Protein AF-A0A850DJJ6-F1 (afdb_monomer_lite)

Sequence (87 aa):
MTEDTNSRASLREQQVAMSLLAHAARDDAAAVALSLQAIGDAGEKLELTQVIAALLVEFQKGIDEEYCEQLADWFSGQARELALAAD

Radius of gyration: 15.61 Å; chains: 1; bounding box: 32×39×36 Å

Foldseek 3Di:
DPDPPPDAADPVLLVLLVQLVVCVVVVNVVVNVVSVVCQVPPPDPHDVVNSVVSNVVVVVVVDDPVCPVVVVVVVVVVVVVVVVVVD

Structure (mmCIF, N/CA/C/O backbone):
data_AF-A0A850DJJ6-F1
#
_entry.id   AF-A0A850DJJ6-F1
#
loop_
_atom_site.group_PDB
_atom_site.id
_atom_site.type_symbol
_atom_site.label_atom_id
_atom_site.label_alt_id
_atom_site.label_comp_id
_atom_site.label_asym_id
_atom_site.label_entity_id
_atom_site.label_seq_id
_atom_site.pdbx_PDB_ins_code
_atom_site.Cartn_x
_atom_site.Cartn_y
_atom_site.Cartn_z
_atom_site.occupancy
_atom_site.B_iso_or_equiv
_atom_site.auth_seq_id
_atom_site.auth_comp_id
_atom_site.auth_asym_id
_atom_site.auth_atom_id
_atom_site.pdbx_PDB_model_num
ATOM 1 N N . MET A 1 1 ? 10.197 21.388 -21.545 1.00 35.88 1 MET A N 1
ATOM 2 C CA . MET A 1 1 ? 9.071 21.615 -20.621 1.00 35.88 1 MET A CA 1
ATOM 3 C C . MET A 1 1 ? 9.074 20.421 -19.690 1.00 35.88 1 MET A C 1
ATOM 5 O O . MET A 1 1 ? 8.660 19.351 -20.101 1.00 35.88 1 MET A O 1
ATOM 9 N N . THR A 1 2 ? 9.725 20.538 -18.538 1.00 42.12 2 THR A N 1
ATOM 10 C CA . THR A 1 2 ? 9.691 19.505 -17.499 1.00 42.12 2 THR A CA 1
ATOM 11 C C . THR A 1 2 ? 8.315 19.583 -16.860 1.00 42.12 2 THR A C 1
ATOM 13 O O . THR A 1 2 ? 8.016 20.577 -16.203 1.00 42.12 2 THR A O 1
ATOM 16 N N . GLU A 1 3 ? 7.452 18.609 -17.153 1.00 45.44 3 GLU A N 1
ATOM 17 C CA . GLU A 1 3 ? 6.218 18.416 -16.395 1.00 45.44 3 GLU A CA 1
ATOM 18 C C . GLU A 1 3 ? 6.602 18.263 -14.928 1.00 45.44 3 GLU A C 1
ATOM 20 O O . GLU A 1 3 ? 7.408 17.409 -14.561 1.00 45.44 3 GLU A O 1
ATOM 25 N N . ASP A 1 4 ? 6.082 19.168 -14.111 1.00 43.44 4 ASP A N 1
ATOM 26 C CA . ASP A 1 4 ? 6.220 19.138 -12.669 1.00 43.44 4 ASP A CA 1
ATOM 27 C C . ASP A 1 4 ? 5.413 17.924 -12.184 1.00 43.44 4 ASP A C 1
ATOM 29 O O . ASP A 1 4 ? 4.197 17.987 -12.002 1.00 43.44 4 ASP A O 1
ATOM 33 N N . THR A 1 5 ? 6.065 16.765 -12.057 1.00 46.34 5 THR A N 1
ATOM 34 C CA . THR A 1 5 ? 5.441 15.492 -11.646 1.00 46.34 5 THR A CA 1
ATOM 35 C C . THR A 1 5 ? 4.965 15.503 -10.190 1.00 46.34 5 THR A C 1
ATOM 37 O O . THR A 1 5 ? 4.550 14.477 -9.660 1.00 46.34 5 THR A O 1
ATOM 40 N N . ASN A 1 6 ? 4.989 16.661 -9.531 1.00 49.03 6 ASN A N 1
ATOM 41 C CA . ASN A 1 6 ? 4.593 16.856 -8.145 1.00 49.03 6 ASN A CA 1
ATOM 42 C C . ASN A 1 6 ? 3.110 17.242 -8.006 1.00 49.03 6 ASN A C 1
ATOM 44 O O . ASN A 1 6 ? 2.732 18.067 -7.171 1.00 49.03 6 ASN A O 1
ATOM 48 N N . SER A 1 7 ? 2.248 16.667 -8.847 1.00 64.44 7 SER A N 1
ATOM 49 C CA . SER A 1 7 ? 0.806 16.777 -8.637 1.00 64.44 7 SER A CA 1
ATOM 50 C C . SER A 1 7 ? 0.454 16.016 -7.367 1.00 64.44 7 SER A C 1
ATOM 52 O O . SER A 1 7 ? 0.666 14.815 -7.273 1.00 64.44 7 SER A O 1
ATOM 54 N N . ARG A 1 8 ? -0.024 16.745 -6.361 1.00 78.31 8 ARG A N 1
ATOM 55 C CA . ARG A 1 8 ? -0.484 16.190 -5.090 1.00 78.31 8 ARG A CA 1
ATOM 56 C C . ARG A 1 8 ? -1.776 15.409 -5.331 1.00 78.31 8 ARG A C 1
ATOM 58 O O . ARG A 1 8 ? -2.685 15.950 -5.958 1.00 78.31 8 ARG A O 1
ATOM 65 N N . ALA A 1 9 ? -1.871 14.199 -4.779 1.00 82.56 9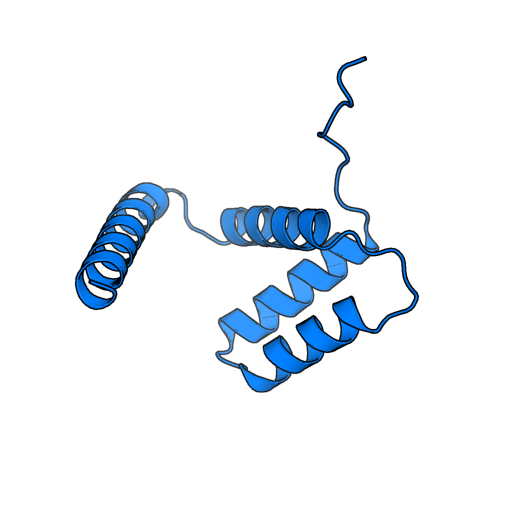 ALA A N 1
ATOM 66 C CA . ALA A 1 9 ? -3.089 13.394 -4.829 1.00 82.56 9 ALA A CA 1
ATOM 67 C C . ALA A 1 9 ? -4.317 14.209 -4.387 1.00 82.56 9 ALA A C 1
ATOM 69 O O . ALA A 1 9 ? -4.283 14.920 -3.372 1.00 82.56 9 ALA A O 1
ATOM 70 N N . SER A 1 10 ? -5.403 14.093 -5.143 1.00 87.88 10 SER A N 1
ATOM 71 C CA . SER A 1 10 ? -6.705 14.674 -4.833 1.00 87.88 10 SER A CA 1
ATOM 72 C C . SER A 1 10 ? -7.271 14.119 -3.521 1.00 87.88 10 SER A C 1
ATOM 74 O O . SER A 1 10 ? -6.877 13.056 -3.039 1.00 87.88 10 SER A O 1
ATOM 76 N N . LEU A 1 11 ? -8.253 14.818 -2.938 1.00 87.38 11 LEU A N 1
ATOM 77 C CA . LEU A 1 11 ? -8.945 14.345 -1.729 1.00 87.38 11 LEU A CA 1
ATOM 78 C C . LEU A 1 11 ? -9.584 12.964 -1.928 1.00 87.38 11 LEU A C 1
ATOM 80 O O . LEU A 1 11 ? -9.628 12.163 -0.997 1.00 87.38 11 LEU A O 1
ATOM 84 N N . ARG A 1 12 ? -10.056 12.680 -3.145 1.00 87.06 12 ARG A N 1
ATOM 85 C CA . ARG A 1 12 ? -10.636 11.385 -3.490 1.00 87.06 12 ARG A CA 1
ATOM 86 C C . ARG A 1 12 ? -9.581 10.281 -3.487 1.00 87.06 12 ARG A C 1
ATOM 88 O O . ARG A 1 12 ? -9.803 9.243 -2.874 1.00 87.06 12 ARG A O 1
ATOM 95 N N . GLU A 1 13 ? -8.430 10.521 -4.109 1.00 87.19 13 GLU A N 1
ATOM 96 C CA . GLU A 1 13 ? -7.310 9.569 -4.140 1.00 87.19 13 GLU A CA 1
ATOM 97 C C . GLU A 1 13 ? -6.759 9.306 -2.732 1.00 87.19 13 GLU A C 1
ATOM 99 O O . GLU A 1 13 ? -6.503 8.157 -2.378 1.00 87.19 13 GLU A O 1
ATOM 104 N N . GLN A 1 14 ? -6.676 10.339 -1.887 1.00 88.19 14 GLN A N 1
ATOM 105 C CA . GLN A 1 14 ? -6.308 10.194 -0.473 1.00 88.19 14 GLN A CA 1
ATOM 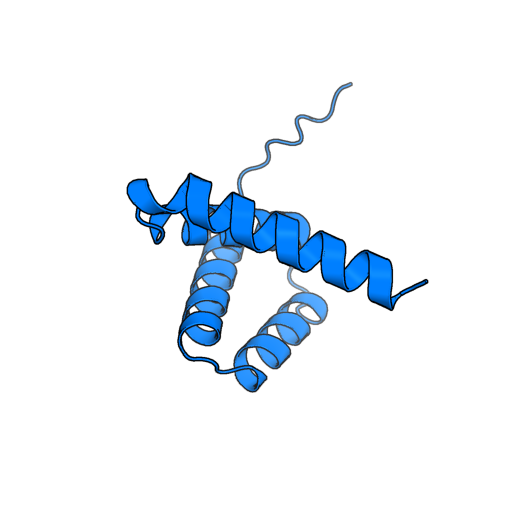106 C C . GLN A 1 14 ? -7.330 9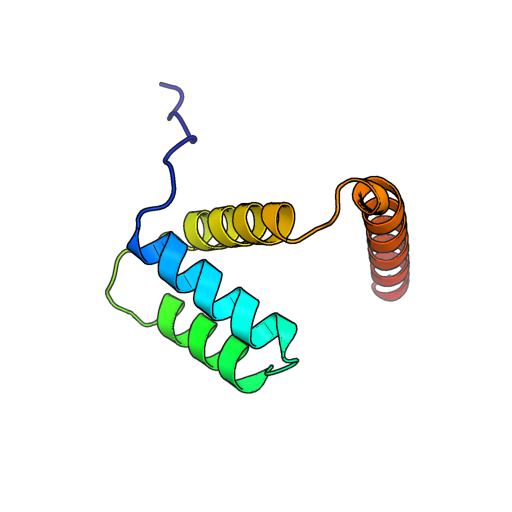.357 0.312 1.00 88.19 14 GLN A C 1
ATOM 108 O O . GLN A 1 14 ? -6.947 8.478 1.082 1.00 88.19 14 GLN A O 1
ATOM 113 N N . GLN A 1 15 ? -8.632 9.584 0.103 1.00 88.19 15 GLN A N 1
ATOM 114 C CA . GLN A 1 15 ? -9.688 8.803 0.755 1.00 88.19 15 GLN A CA 1
ATOM 115 C C . GLN A 1 15 ? -9.606 7.318 0.375 1.00 88.19 15 GLN A C 1
ATOM 117 O O . GLN A 1 15 ? -9.719 6.445 1.238 1.00 88.19 15 GLN A O 1
ATOM 122 N N . VAL A 1 16 ? -9.408 7.033 -0.913 1.00 87.56 16 VAL A N 1
ATOM 123 C CA . VAL A 1 16 ? -9.236 5.670 -1.424 1.00 87.56 16 VAL A CA 1
ATOM 124 C C . VAL A 1 16 ? -7.994 5.020 -0.808 1.00 87.56 16 VAL A C 1
ATOM 126 O O . VAL A 1 16 ? -8.083 3.897 -0.311 1.00 87.56 16 VAL A O 1
ATOM 129 N N . ALA A 1 17 ? -6.871 5.741 -0.756 1.00 88.00 17 ALA A N 1
ATOM 130 C CA . ALA A 1 17 ? -5.644 5.266 -0.126 1.00 88.00 17 ALA A CA 1
ATOM 131 C C . ALA A 1 17 ? -5.847 4.911 1.361 1.00 88.00 17 ALA A C 1
ATOM 133 O O . ALA A 1 17 ? -5.517 3.805 1.787 1.00 88.00 17 ALA A O 1
ATOM 134 N N . MET A 1 18 ? -6.472 5.790 2.150 1.00 87.56 18 MET A N 1
ATOM 135 C CA . MET A 1 18 ? -6.765 5.502 3.561 1.00 87.56 18 MET A CA 1
ATOM 136 C C . MET A 1 18 ? -7.653 4.262 3.739 1.00 87.56 18 MET A C 1
ATOM 138 O O . MET A 1 18 ? -7.422 3.462 4.646 1.00 87.56 18 MET A O 1
ATOM 142 N N . SER A 1 19 ? -8.658 4.081 2.876 1.00 88.44 19 SER A N 1
ATOM 143 C CA . SER A 1 19 ? -9.537 2.907 2.920 1.00 88.44 19 SER A CA 1
ATOM 144 C C . SER A 1 19 ? -8.763 1.614 2.655 1.00 88.44 19 SER A C 1
ATOM 146 O O . SER A 1 19 ? -8.912 0.642 3.394 1.00 88.44 19 SER A O 1
ATOM 148 N N . LEU A 1 20 ? -7.903 1.612 1.634 1.00 89.38 20 LEU A N 1
ATOM 149 C CA . LEU A 1 20 ? -7.048 0.477 1.281 1.00 89.38 20 LEU A CA 1
ATOM 150 C C . LEU A 1 20 ? -6.090 0.100 2.420 1.00 89.38 20 LEU A C 1
ATOM 152 O O . LEU A 1 20 ? -6.017 -1.075 2.779 1.00 89.38 20 LEU A O 1
ATOM 156 N N . LEU A 1 21 ? -5.421 1.077 3.044 1.00 87.62 21 LEU A N 1
ATOM 157 C CA . LEU A 1 21 ? -4.558 0.824 4.208 1.00 87.62 21 LEU A CA 1
ATOM 158 C C . LEU A 1 21 ? -5.334 0.231 5.383 1.00 87.62 21 LEU A C 1
ATOM 160 O O . LEU A 1 21 ? -4.849 -0.684 6.042 1.00 87.62 21 LEU A O 1
ATOM 164 N N . ALA A 1 22 ? -6.552 0.714 5.635 1.00 87.94 22 ALA A N 1
ATOM 165 C CA . ALA A 1 22 ? -7.375 0.211 6.726 1.00 87.94 22 ALA A CA 1
ATOM 166 C C . ALA A 1 22 ? -7.809 -1.253 6.520 1.00 87.94 22 ALA A C 1
ATOM 168 O O . ALA A 1 22 ? -7.971 -1.977 7.504 1.00 87.94 22 ALA A O 1
ATOM 169 N N . HIS A 1 23 ? -8.019 -1.700 5.279 1.00 88.38 23 HIS A N 1
ATOM 170 C CA . HIS A 1 23 ? -8.280 -3.114 4.981 1.00 88.38 23 HIS A CA 1
ATOM 171 C C . HIS A 1 23 ? -7.002 -3.956 5.037 1.00 88.38 23 HIS A C 1
ATOM 173 O O . HIS A 1 23 ? -7.014 -5.026 5.641 1.00 88.38 23 HIS A O 1
ATOM 179 N N . ALA A 1 24 ? -5.887 -3.445 4.506 1.00 84.94 24 ALA A N 1
ATOM 180 C CA . ALA A 1 24 ? -4.591 -4.117 4.578 1.00 84.94 24 ALA A CA 1
ATOM 181 C C . ALA A 1 24 ? -4.144 -4.360 6.032 1.00 84.94 24 ALA A C 1
ATOM 183 O O . ALA A 1 24 ? -3.746 -5.467 6.377 1.00 84.94 24 ALA A O 1
ATOM 184 N N . ALA A 1 25 ? -4.300 -3.371 6.918 1.00 83.38 25 ALA A N 1
ATOM 185 C CA . ALA A 1 25 ? -3.963 -3.495 8.339 1.00 83.38 25 ALA A CA 1
ATOM 186 C C . ALA A 1 25 ? -4.820 -4.527 9.100 1.00 83.38 25 ALA A C 1
ATOM 188 O O . ALA A 1 25 ? -4.447 -4.954 10.190 1.00 83.38 25 ALA A O 1
ATOM 189 N N . ARG A 1 26 ? -5.977 -4.915 8.549 1.00 87.12 26 ARG A N 1
ATOM 190 C CA . ARG A 1 26 ? -6.866 -5.947 9.106 1.00 87.12 26 ARG A CA 1
ATOM 191 C C . ARG A 1 26 ? -6.688 -7.315 8.447 1.00 87.12 26 ARG A C 1
ATOM 193 O O . ARG A 1 26 ? -7.460 -8.212 8.765 1.00 87.12 26 ARG A O 1
ATOM 200 N N . ASP A 1 27 ? -5.718 -7.456 7.543 1.00 86.62 27 ASP A N 1
ATOM 201 C CA . ASP A 1 27 ? -5.513 -8.658 6.726 1.00 86.62 27 ASP A CA 1
ATOM 202 C C . ASP A 1 27 ? -6.755 -9.043 5.888 1.00 86.62 27 ASP A C 1
ATOM 204 O O . ASP A 1 27 ? -7.052 -10.208 5.627 1.00 86.62 27 ASP A O 1
ATOM 208 N N . ASP A 1 28 ? -7.524 -8.039 5.453 1.00 91.94 28 ASP A N 1
ATOM 209 C CA . ASP A 1 28 ? -8.728 -8.228 4.640 1.00 91.94 28 ASP A CA 1
ATOM 210 C C . ASP A 1 28 ? -8.383 -8.191 3.142 1.00 91.94 28 ASP A C 1
ATOM 212 O O . ASP A 1 28 ? -8.677 -7.235 2.416 1.00 91.94 28 ASP A O 1
ATOM 216 N N . ALA A 1 29 ? -7.712 -9.247 2.675 1.00 83.12 29 ALA A N 1
ATOM 217 C CA . ALA A 1 29 ? -7.237 -9.355 1.294 1.00 83.12 29 ALA A CA 1
ATOM 218 C C . ALA A 1 29 ? -8.371 -9.271 0.251 1.00 83.12 29 ALA A C 1
ATOM 220 O O . ALA A 1 29 ? -8.169 -8.744 -0.846 1.00 83.12 29 ALA A O 1
ATOM 221 N N . ALA A 1 30 ? -9.575 -9.746 0.589 1.00 85.56 30 ALA A N 1
ATOM 222 C CA . ALA A 1 30 ? -10.736 -9.684 -0.297 1.00 85.56 30 ALA A CA 1
ATOM 223 C C . ALA A 1 30 ? -11.206 -8.237 -0.508 1.00 85.56 30 ALA A C 1
ATOM 225 O O . ALA A 1 30 ? -11.427 -7.821 -1.648 1.00 85.56 30 ALA A O 1
ATOM 226 N N . ALA A 1 31 ? -11.310 -7.446 0.565 1.00 84.69 31 ALA A N 1
ATOM 227 C CA . ALA A 1 31 ? -11.686 -6.039 0.458 1.00 84.69 31 ALA A CA 1
ATOM 228 C C . ALA A 1 31 ? -10.616 -5.194 -0.246 1.00 84.69 31 ALA A C 1
ATOM 230 O O . ALA A 1 31 ? -10.961 -4.290 -1.012 1.00 84.69 31 ALA A O 1
ATOM 231 N N . VAL A 1 32 ? -9.329 -5.506 -0.049 1.00 85.25 32 VAL A N 1
ATOM 232 C CA . VAL A 1 32 ? -8.234 -4.865 -0.795 1.00 85.25 32 VAL A CA 1
ATOM 233 C C . VAL A 1 32 ? -8.366 -5.151 -2.293 1.00 85.25 32 VAL A C 1
ATOM 235 O O . VAL A 1 32 ? -8.351 -4.217 -3.094 1.00 85.25 32 VAL A O 1
ATOM 238 N N . ALA A 1 33 ? -8.568 -6.414 -2.681 1.00 81.19 33 ALA A N 1
ATOM 239 C CA . ALA A 1 33 ? -8.707 -6.803 -4.085 1.00 81.19 33 ALA A CA 1
ATOM 240 C C . ALA A 1 33 ? -9.916 -6.136 -4.764 1.00 81.19 33 ALA A C 1
ATOM 242 O O . ALA A 1 33 ? -9.788 -5.599 -5.865 1.00 81.19 33 ALA A O 1
ATOM 243 N N . LEU A 1 34 ? -11.070 -6.110 -4.088 1.00 83.88 34 LEU A N 1
ATOM 244 C CA . LEU A 1 34 ? -12.273 -5.435 -4.584 1.00 83.88 34 LEU A CA 1
ATOM 245 C C . LEU A 1 34 ? -12.073 -3.922 -4.720 1.00 83.88 34 LEU A C 1
ATOM 247 O O . LEU A 1 34 ? -12.519 -3.327 -5.698 1.00 83.88 34 LEU A O 1
ATOM 251 N N . SER A 1 35 ? -11.376 -3.297 -3.769 1.00 84.50 35 SER A N 1
ATOM 252 C CA . SER A 1 35 ? -11.077 -1.863 -3.821 1.00 84.50 35 SER A CA 1
ATOM 253 C C . SER A 1 35 ? -10.155 -1.520 -4.993 1.00 84.50 35 SER A C 1
ATOM 255 O O . SER A 1 35 ? -10.389 -0.531 -5.682 1.00 84.50 35 SER A O 1
ATOM 257 N N . LEU A 1 36 ? -9.145 -2.352 -5.268 1.00 82.25 36 LEU A N 1
ATOM 258 C CA . LEU A 1 36 ? -8.248 -2.177 -6.415 1.00 82.25 36 LEU A CA 1
ATOM 259 C C . LEU A 1 36 ? -8.971 -2.363 -7.756 1.00 82.25 36 LEU A C 1
ATOM 261 O O . LEU A 1 36 ? -8.758 -1.569 -8.671 1.00 82.25 36 LEU A O 1
ATOM 265 N N . GLN A 1 37 ? -9.860 -3.355 -7.865 1.00 81.75 37 GLN A N 1
ATOM 266 C CA . GLN A 1 37 ? -10.714 -3.520 -9.049 1.00 81.75 37 GLN A CA 1
ATOM 267 C C . GLN A 1 37 ? -11.624 -2.308 -9.256 1.00 81.75 37 GLN A C 1
ATOM 269 O O . GLN A 1 37 ? -11.692 -1.772 -10.358 1.00 81.75 37 GLN A O 1
ATOM 274 N N . ALA A 1 38 ? -12.254 -1.813 -8.188 1.00 80.06 38 ALA A N 1
ATOM 275 C CA . ALA A 1 38 ? -13.115 -0.639 -8.259 1.00 80.06 38 ALA A CA 1
ATOM 276 C C . ALA A 1 38 ? -12.366 0.626 -8.713 1.00 80.06 38 ALA A C 1
ATOM 278 O O . ALA A 1 38 ? -12.964 1.461 -9.379 1.00 80.06 38 ALA A O 1
ATOM 279 N N . ILE A 1 39 ? -11.073 0.769 -8.398 1.00 80.12 39 ILE A N 1
ATOM 280 C CA . ILE A 1 39 ? -10.243 1.875 -8.907 1.00 80.12 39 ILE A CA 1
ATOM 281 C C . ILE A 1 39 ? -10.016 1.747 -10.417 1.00 80.12 39 ILE A C 1
ATOM 283 O O . ILE A 1 39 ? -10.063 2.752 -11.116 1.00 80.12 39 ILE A O 1
ATOM 287 N N . GLY A 1 40 ? -9.777 0.531 -10.918 1.00 72.00 40 GLY A N 1
ATOM 288 C CA . GLY A 1 40 ? -9.576 0.282 -12.349 1.00 72.00 40 GLY A CA 1
ATOM 289 C C . GLY A 1 40 ? -10.851 0.421 -13.188 1.00 72.00 40 GLY A C 1
ATOM 290 O O . GLY A 1 40 ? -10.776 0.845 -14.339 1.00 72.00 40 GLY A O 1
ATOM 291 N N . ASP A 1 41 ? -12.008 0.098 -12.601 1.00 72.06 41 ASP A N 1
ATOM 292 C CA . ASP A 1 41 ? -13.308 0.074 -13.287 1.00 72.06 41 ASP A CA 1
ATOM 293 C C . ASP A 1 41 ? -14.142 1.347 -13.086 1.00 72.06 41 ASP A C 1
ATOM 295 O O . ASP A 1 41 ? -15.100 1.595 -13.829 1.00 72.06 41 ASP A O 1
ATOM 299 N N . ALA A 1 42 ? -13.825 2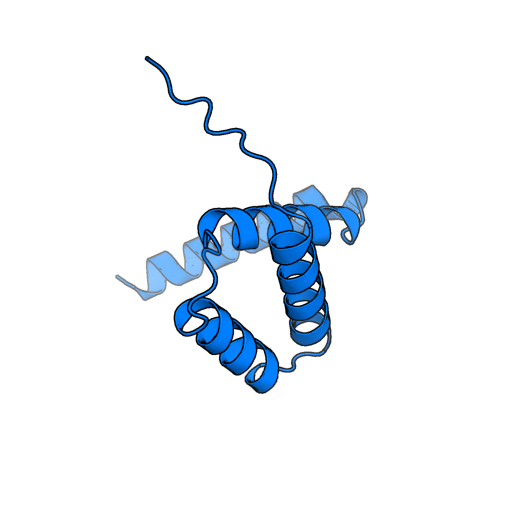.166 -12.080 1.00 61.53 42 ALA A N 1
ATOM 300 C CA . ALA A 1 42 ? -14.499 3.437 -11.896 1.00 61.53 42 ALA A CA 1
ATOM 301 C C . ALA A 1 42 ? -14.188 4.316 -13.109 1.00 61.53 42 ALA A C 1
ATOM 303 O O . ALA A 1 42 ? -13.052 4.721 -13.314 1.00 61.53 42 ALA A O 1
ATOM 304 N N . GLY A 1 43 ? -15.201 4.720 -13.877 1.00 62.06 43 GLY A N 1
ATOM 305 C CA . GLY A 1 43 ? -15.074 5.789 -14.883 1.00 62.06 43 GLY A CA 1
ATOM 306 C C . GLY A 1 43 ? -14.661 7.161 -14.305 1.00 62.06 43 GLY A C 1
ATOM 307 O O . GLY A 1 43 ? -14.804 8.184 -14.973 1.00 62.06 43 GLY A O 1
ATOM 308 N N . GLU A 1 44 ? -14.205 7.191 -13.052 1.00 65.75 44 GLU A N 1
ATOM 309 C CA . GLU A 1 44 ? -13.561 8.284 -12.343 1.00 65.75 44 GLU A CA 1
ATOM 310 C C . GLU A 1 44 ? -12.089 8.344 -12.792 1.00 65.75 44 GLU A C 1
ATOM 312 O O . GLU A 1 44 ? -11.395 7.332 -12.809 1.00 65.75 44 GLU A O 1
ATOM 317 N N . LYS A 1 45 ? -11.593 9.529 -13.179 1.00 73.19 45 LYS A N 1
ATOM 318 C CA . LYS A 1 45 ? -10.176 9.735 -13.535 1.00 73.19 45 LYS A CA 1
ATOM 319 C C . LYS A 1 45 ? -9.305 9.719 -12.275 1.00 73.19 45 LYS A C 1
ATOM 321 O O . LYS A 1 45 ? -8.848 10.769 -11.832 1.00 73.19 45 LYS A O 1
ATOM 326 N N . LEU A 1 46 ? -9.141 8.548 -11.671 1.00 78.12 46 LEU A N 1
ATOM 327 C CA . LEU A 1 46 ? -8.138 8.321 -10.639 1.00 78.12 46 LEU A CA 1
ATOM 328 C C . LEU A 1 46 ? -6.827 7.961 -11.323 1.00 78.12 46 LEU A C 1
ATOM 330 O O . LEU A 1 46 ? -6.769 7.025 -12.120 1.00 78.12 46 LEU A O 1
ATOM 334 N N . GLU A 1 47 ? -5.764 8.677 -10.984 1.00 81.75 47 GLU A N 1
ATOM 335 C CA . GLU A 1 47 ? -4.435 8.306 -11.438 1.00 81.75 47 GLU A CA 1
ATOM 336 C C . GLU A 1 47 ? -3.885 7.272 -10.452 1.00 81.75 47 GLU A C 1
ATOM 338 O O . GLU A 1 47 ? -3.593 7.585 -9.296 1.00 81.75 47 GLU A O 1
ATOM 343 N N . LEU A 1 48 ? -3.741 6.014 -10.880 1.00 79.56 48 LEU A N 1
ATOM 344 C CA . LEU 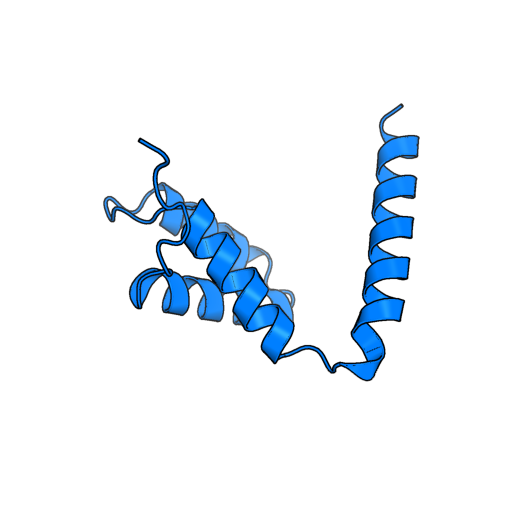A 1 48 ? -3.294 4.923 -10.000 1.00 79.56 48 LEU A CA 1
ATOM 345 C C . LEU A 1 48 ? -1.970 5.263 -9.293 1.00 79.56 48 LEU A C 1
ATOM 347 O O . LEU A 1 48 ? -1.797 4.970 -8.111 1.00 79.56 48 LEU A O 1
ATOM 351 N N . THR A 1 49 ? -1.062 5.950 -9.990 1.00 81.12 49 THR A N 1
ATOM 352 C CA . THR A 1 49 ? 0.198 6.451 -9.426 1.00 81.12 49 THR A CA 1
ATOM 353 C C . THR A 1 49 ? -0.026 7.407 -8.251 1.00 81.12 49 THR A C 1
ATOM 355 O O . THR A 1 49 ? 0.712 7.341 -7.271 1.00 81.12 49 THR A O 1
ATOM 358 N N . GLN A 1 50 ? -1.057 8.254 -8.303 1.00 81.19 50 GLN A N 1
ATOM 359 C CA . GLN A 1 50 ? -1.402 9.182 -7.222 1.00 81.19 50 GLN A CA 1
ATOM 360 C C . GLN A 1 50 ? -2.036 8.470 -6.029 1.00 81.19 50 GLN A C 1
ATOM 362 O O . GLN A 1 50 ? -1.726 8.800 -4.884 1.00 81.19 50 GLN A O 1
ATOM 367 N N . VAL A 1 51 ? -2.859 7.444 -6.272 1.00 81.88 51 VAL A N 1
ATOM 368 C CA . VAL A 1 51 ? -3.390 6.587 -5.200 1.00 81.88 51 VAL A CA 1
ATOM 369 C C . VAL A 1 51 ? -2.251 5.854 -4.486 1.00 81.88 51 VAL A C 1
ATOM 371 O O . VAL A 1 51 ? -2.205 5.848 -3.259 1.00 81.88 51 VAL A O 1
ATOM 374 N N . ILE A 1 52 ? -1.291 5.294 -5.230 1.00 83.19 52 ILE A N 1
ATOM 375 C CA . ILE A 1 52 ? -0.111 4.627 -4.656 1.00 83.19 52 ILE A CA 1
ATOM 376 C C . ILE A 1 52 ? 0.762 5.617 -3.875 1.00 83.19 52 ILE A C 1
ATOM 378 O O . ILE A 1 52 ? 1.178 5.315 -2.759 1.00 83.19 52 ILE A O 1
ATOM 382 N N . ALA A 1 53 ? 1.010 6.814 -4.408 1.00 79.75 53 ALA A N 1
ATOM 383 C CA . ALA A 1 53 ? 1.760 7.840 -3.688 1.00 79.75 53 ALA A CA 1
ATOM 384 C C . ALA A 1 53 ? 1.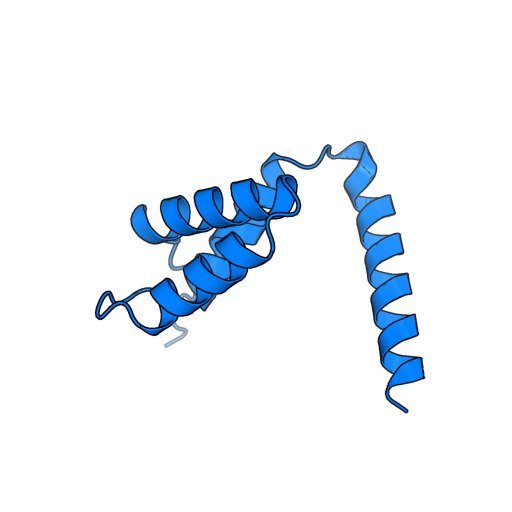065 8.230 -2.369 1.00 79.75 53 ALA A C 1
ATOM 386 O O . ALA A 1 53 ? 1.717 8.309 -1.327 1.00 79.75 53 ALA A O 1
ATOM 387 N N . ALA A 1 54 ? -0.261 8.406 -2.388 1.00 81.69 54 ALA A N 1
ATOM 388 C CA . ALA A 1 54 ? -1.043 8.674 -1.184 1.00 81.69 54 ALA A CA 1
ATOM 389 C C . ALA A 1 54 ? -0.987 7.509 -0.178 1.00 81.69 54 ALA A C 1
ATOM 391 O O . ALA A 1 54 ? -0.839 7.759 1.016 1.00 81.69 54 ALA A O 1
ATOM 392 N N . LEU A 1 55 ? -1.032 6.252 -0.639 1.00 86.81 55 LEU A N 1
ATOM 393 C CA . LEU A 1 55 ? -0.866 5.067 0.214 1.00 86.81 55 LEU A CA 1
ATOM 394 C C . LEU A 1 55 ? 0.462 5.093 0.968 1.00 86.81 55 LEU A C 1
ATOM 396 O O . LEU A 1 55 ? 0.485 4.883 2.177 1.00 86.81 55 LEU A O 1
ATOM 400 N N . LEU A 1 56 ? 1.562 5.375 0.270 1.00 83.00 56 LEU A N 1
ATOM 401 C CA . LEU A 1 56 ? 2.892 5.414 0.877 1.00 83.00 56 LEU A CA 1
ATOM 402 C C . LEU A 1 56 ? 3.019 6.546 1.902 1.00 83.00 56 LEU A C 1
ATOM 404 O O . LEU A 1 56 ? 3.587 6.336 2.971 1.00 83.00 56 LEU A O 1
ATOM 408 N N . VAL A 1 57 ? 2.449 7.719 1.613 1.00 82.56 57 VAL A N 1
ATOM 409 C CA . VAL A 1 57 ? 2.441 8.857 2.546 1.00 82.56 57 VAL A CA 1
ATOM 410 C C . VAL A 1 57 ? 1.650 8.534 3.813 1.00 82.56 57 VAL A C 1
ATOM 412 O O . VAL A 1 57 ? 2.118 8.809 4.916 1.00 82.56 57 VAL A O 1
ATOM 415 N N . GLU A 1 58 ? 0.454 7.959 3.687 1.00 81.62 58 GLU A N 1
ATOM 416 C CA . GLU A 1 58 ? -0.354 7.593 4.855 1.00 81.62 58 GLU A CA 1
ATOM 417 C C . GLU A 1 58 ? 0.265 6.425 5.639 1.00 81.62 58 GLU A C 1
ATOM 419 O O . GLU A 1 58 ? 0.230 6.429 6.868 1.00 81.62 58 GLU A O 1
ATOM 424 N N . PHE A 1 59 ? 0.904 5.468 4.958 1.00 83.12 59 PHE A N 1
ATOM 425 C CA . PHE A 1 59 ? 1.671 4.402 5.601 1.00 83.12 59 PHE A CA 1
ATOM 426 C C . PHE A 1 59 ? 2.829 4.964 6.435 1.00 83.12 59 PHE A C 1
ATOM 428 O O . PHE A 1 59 ? 2.961 4.612 7.602 1.00 83.12 59 PHE A O 1
ATOM 435 N N . GLN A 1 60 ? 3.608 5.903 5.887 1.00 80.81 60 GLN A N 1
ATOM 436 C CA . GLN A 1 60 ? 4.709 6.557 6.606 1.00 80.81 60 GLN A CA 1
ATOM 437 C C . GLN A 1 60 ? 4.245 7.293 7.866 1.00 80.81 60 GLN A C 1
ATOM 439 O O . GLN A 1 60 ? 4.930 7.236 8.878 1.00 80.81 60 GLN A O 1
ATOM 444 N N . LYS A 1 61 ? 3.070 7.936 7.846 1.00 81.44 61 LYS A N 1
ATOM 445 C CA . LYS A 1 61 ? 2.506 8.586 9.046 1.00 81.44 61 LYS A CA 1
ATOM 446 C C . LYS A 1 61 ? 2.146 7.600 10.160 1.00 81.44 61 LYS A C 1
ATOM 448 O O . LYS A 1 61 ? 2.038 8.009 11.311 1.00 81.44 61 LYS A O 1
ATOM 453 N N . GLY A 1 62 ? 1.864 6.347 9.804 1.00 76.75 62 GLY A N 1
ATOM 454 C CA . GLY A 1 62 ? 1.498 5.288 10.743 1.00 76.75 62 GLY A CA 1
ATOM 455 C C . GLY A 1 62 ? 2.684 4.467 11.252 1.00 76.75 62 GLY A C 1
ATOM 456 O O . GLY A 1 62 ? 2.508 3.705 12.201 1.00 76.75 62 GLY A O 1
ATOM 457 N N . ILE A 1 63 ? 3.862 4.600 10.637 1.00 80.56 63 ILE A N 1
ATOM 458 C CA . ILE A 1 63 ? 5.089 3.941 11.086 1.00 80.56 63 ILE A CA 1
ATOM 459 C C . ILE A 1 63 ? 5.762 4.811 12.142 1.00 80.56 63 ILE A C 1
ATOM 461 O O . ILE A 1 63 ? 5.905 6.019 11.977 1.00 80.56 63 ILE A O 1
ATOM 465 N N . ASP A 1 64 ? 6.196 4.174 13.221 1.00 76.31 64 ASP A N 1
ATOM 466 C CA . ASP A 1 64 ? 7.069 4.805 14.200 1.00 76.31 64 ASP A CA 1
ATOM 467 C C . ASP A 1 64 ? 8.483 4.953 13.607 1.00 76.31 64 ASP A C 1
ATOM 469 O O . ASP A 1 64 ? 9.074 3.985 13.118 1.00 76.31 64 ASP A O 1
ATOM 473 N N . GLU A 1 65 ? 8.998 6.187 13.625 1.00 69.06 65 GLU A N 1
ATOM 474 C CA . GLU A 1 65 ? 10.273 6.585 13.020 1.00 69.06 65 GLU A CA 1
ATOM 475 C C . GLU A 1 65 ? 11.456 5.731 13.507 1.00 69.06 65 GLU A C 1
ATOM 477 O O . GLU A 1 65 ? 12.400 5.509 12.746 1.00 69.06 65 GLU A O 1
ATOM 482 N N . GLU A 1 66 ? 11.393 5.186 14.730 1.00 73.12 66 GLU A N 1
ATOM 483 C CA . GLU A 1 66 ? 12.432 4.313 15.297 1.00 73.12 66 GLU A CA 1
ATOM 484 C C . GLU A 1 66 ? 12.577 2.974 14.541 1.00 73.12 66 GLU A C 1
ATOM 486 O O . GLU A 1 66 ? 13.645 2.354 14.543 1.00 73.12 66 GLU A O 1
ATOM 491 N N . TYR A 1 67 ? 11.531 2.539 13.831 1.00 79.06 67 TYR A N 1
ATOM 492 C CA . TYR A 1 67 ? 11.520 1.275 13.090 1.00 79.06 67 TYR A CA 1
ATOM 493 C C . TYR A 1 67 ? 11.827 1.435 11.599 1.00 79.06 67 TYR A C 1
ATOM 495 O O . TYR A 1 67 ? 11.971 0.423 10.915 1.00 79.06 67 TYR A O 1
ATOM 503 N N . CYS A 1 68 ? 11.954 2.660 11.078 1.00 81.38 68 CYS A N 1
ATOM 504 C CA . CYS A 1 68 ? 12.114 2.907 9.640 1.00 81.38 68 CYS A CA 1
ATOM 505 C C . CYS A 1 68 ? 13.322 2.179 9.027 1.00 81.38 68 CYS A C 1
ATOM 507 O O . CYS A 1 68 ? 13.173 1.517 8.002 1.00 81.38 68 CYS A O 1
ATOM 509 N N . GLU A 1 69 ? 14.494 2.252 9.664 1.00 83.56 69 GLU A N 1
ATOM 510 C CA . GLU A 1 69 ? 15.715 1.580 9.183 1.00 83.56 69 GLU A CA 1
ATOM 511 C C . GLU A 1 69 ? 15.593 0.050 9.262 1.00 83.56 69 GLU A C 1
ATOM 513 O O . GLU A 1 69 ? 15.879 -0.654 8.299 1.00 83.56 69 GLU A O 1
ATOM 518 N N . GLN A 1 70 ? 15.067 -0.479 10.373 1.00 84.81 70 GLN A N 1
ATOM 519 C CA . GLN A 1 70 ? 14.862 -1.926 10.543 1.00 84.81 70 GLN A CA 1
ATOM 520 C C . GLN A 1 70 ? 13.872 -2.483 9.512 1.00 84.81 70 GLN A C 1
ATOM 522 O O . GLN A 1 70 ? 14.055 -3.578 8.977 1.00 84.81 70 GLN A O 1
ATOM 527 N N . LEU A 1 71 ? 12.818 -1.719 9.220 1.00 84.31 71 LEU A N 1
ATOM 528 C CA . LEU A 1 71 ? 11.817 -2.067 8.225 1.00 84.31 71 LEU A CA 1
ATOM 529 C C . LEU A 1 71 ? 12.411 -2.022 6.808 1.00 84.31 71 LEU A C 1
ATOM 531 O O . LEU A 1 71 ? 12.133 -2.911 6.002 1.00 84.31 71 LEU A O 1
ATOM 535 N N . ALA A 1 72 ? 13.259 -1.033 6.511 1.00 86.75 72 ALA A N 1
ATOM 536 C CA . ALA A 1 72 ? 13.967 -0.926 5.237 1.00 86.75 72 ALA A CA 1
ATOM 537 C C . ALA A 1 72 ? 14.945 -2.093 5.014 1.00 86.75 72 ALA A C 1
ATOM 539 O O . ALA A 1 72 ? 14.957 -2.685 3.929 1.00 86.75 72 ALA A O 1
ATOM 540 N N . ASP A 1 73 ? 15.708 -2.472 6.041 1.00 87.81 73 ASP A N 1
ATOM 541 C CA . ASP A 1 73 ? 16.594 -3.639 6.010 1.00 87.81 73 ASP A CA 1
ATOM 542 C C . ASP A 1 73 ? 15.803 -4.932 5.773 1.00 87.81 73 ASP A C 1
ATOM 544 O O . ASP A 1 73 ? 16.166 -5.745 4.915 1.00 87.81 73 ASP A O 1
ATOM 548 N N . TRP A 1 74 ? 14.679 -5.105 6.478 1.00 91.19 74 TRP A N 1
ATOM 549 C CA . TRP A 1 74 ? 13.803 -6.264 6.308 1.00 91.19 74 TRP A CA 1
ATOM 550 C C . TRP A 1 74 ? 13.242 -6.360 4.882 1.00 91.19 74 TRP A C 1
ATOM 552 O O . TRP A 1 74 ? 13.377 -7.406 4.241 1.00 91.19 74 TRP A O 1
ATOM 562 N N . PHE A 1 75 ? 12.680 -5.269 4.343 1.00 89.62 75 PHE A N 1
ATOM 563 C CA . PHE A 1 75 ? 12.177 -5.234 2.965 1.00 89.62 75 PHE A CA 1
ATOM 564 C C . PHE A 1 75 ? 13.278 -5.519 1.938 1.00 89.62 75 PHE A C 1
ATOM 566 O O . PHE A 1 75 ? 13.044 -6.252 0.976 1.00 89.62 75 PHE A O 1
ATOM 573 N N . SER A 1 76 ? 14.483 -4.985 2.148 1.00 88.12 76 SER A N 1
ATOM 574 C CA . SER A 1 76 ? 15.633 -5.228 1.269 1.00 88.12 76 SER A CA 1
ATOM 575 C C . SER A 1 76 ? 16.039 -6.705 1.255 1.00 88.12 76 SER A C 1
ATOM 577 O O . SER A 1 76 ? 16.328 -7.261 0.192 1.00 88.12 76 SER A O 1
ATOM 579 N N . GLY A 1 77 ? 16.008 -7.366 2.418 1.00 92.06 77 GLY A N 1
ATOM 580 C CA . GLY A 1 77 ? 16.214 -8.810 2.536 1.00 92.06 77 GLY A CA 1
ATOM 581 C C . GLY A 1 77 ? 15.163 -9.617 1.770 1.00 92.06 77 GLY A C 1
ATOM 582 O O . GLY A 1 77 ? 15.522 -10.447 0.936 1.00 92.06 77 GLY A O 1
ATOM 583 N N . GLN A 1 78 ? 13.876 -9.317 1.978 1.00 93.50 78 GLN A N 1
ATOM 584 C CA . GLN A 1 78 ? 12.768 -9.983 1.279 1.00 93.50 78 GLN A CA 1
ATOM 585 C C . GLN A 1 78 ? 12.848 -9.810 -0.246 1.00 93.50 78 GLN A C 1
ATOM 587 O O . GLN A 1 78 ? 12.687 -10.773 -0.995 1.00 93.50 78 GLN A O 1
ATOM 592 N N . ALA A 1 79 ? 13.153 -8.599 -0.725 1.00 90.31 79 ALA A N 1
ATOM 593 C CA . ALA A 1 79 ? 13.313 -8.330 -2.153 1.00 90.31 79 ALA A CA 1
ATOM 594 C C . ALA A 1 79 ? 14.444 -9.167 -2.771 1.00 90.31 79 ALA A C 1
ATOM 596 O O . ALA A 1 79 ? 14.297 -9.702 -3.871 1.00 90.31 79 ALA A O 1
ATOM 597 N N . ARG A 1 80 ? 15.561 -9.323 -2.050 1.00 91.62 80 ARG A N 1
ATOM 598 C CA . ARG A 1 80 ? 16.677 -10.170 -2.480 1.00 91.62 80 ARG A CA 1
ATOM 599 C C . ARG A 1 80 ? 16.293 -11.648 -2.533 1.00 91.62 80 ARG A C 1
ATOM 601 O O . ARG A 1 80 ? 16.657 -12.320 -3.494 1.00 91.62 80 ARG A O 1
ATOM 608 N N . GLU A 1 81 ? 15.592 -12.156 -1.523 1.00 95.06 81 GLU A N 1
ATOM 609 C CA . GLU A 1 81 ? 15.124 -13.549 -1.490 1.00 95.06 81 GLU A CA 1
ATOM 610 C C . GLU A 1 81 ? 14.193 -13.858 -2.669 1.00 95.06 81 GLU A C 1
ATOM 612 O O . GLU A 1 81 ? 14.375 -14.869 -3.345 1.00 95.06 81 GLU A O 1
ATOM 617 N N . LEU A 1 82 ? 13.255 -12.955 -2.971 1.00 92.81 82 LEU A N 1
ATOM 618 C CA . LEU A 1 82 ? 12.354 -13.085 -4.118 1.00 92.81 82 LEU A CA 1
ATOM 619 C C . LEU A 1 82 ? 13.098 -13.066 -5.456 1.00 92.81 82 LEU A C 1
ATOM 621 O O . LEU A 1 82 ? 12.775 -13.861 -6.335 1.00 92.81 82 LEU A O 1
ATOM 625 N N . ALA A 1 83 ? 14.099 -12.193 -5.609 1.00 89.19 83 ALA A N 1
ATOM 626 C CA . ALA A 1 83 ? 14.915 -12.140 -6.821 1.00 89.19 83 ALA A CA 1
ATOM 627 C C . ALA A 1 83 ? 15.658 -13.464 -7.061 1.00 89.19 83 ALA A C 1
ATOM 629 O O . ALA A 1 83 ? 15.645 -13.977 -8.172 1.00 89.19 83 ALA A O 1
ATOM 630 N N . LEU A 1 84 ? 16.233 -14.053 -6.007 1.00 92.31 84 LEU A N 1
ATOM 631 C CA . LEU A 1 84 ? 16.931 -15.341 -6.089 1.00 92.31 84 LEU A CA 1
ATOM 632 C C . LEU A 1 84 ? 15.996 -16.526 -6.364 1.00 92.31 84 LEU A C 1
ATOM 634 O O . LEU A 1 84 ? 16.443 -17.530 -6.902 1.00 92.31 84 LEU A O 1
ATOM 638 N N . ALA A 1 85 ? 14.726 -16.442 -5.962 1.00 87.19 85 ALA A N 1
ATOM 639 C CA . ALA A 1 85 ? 13.730 -17.483 -6.213 1.00 87.19 85 ALA A CA 1
ATOM 640 C C . ALA A 1 85 ? 13.114 -17.414 -7.624 1.00 87.19 85 ALA A C 1
ATOM 642 O O . ALA A 1 85 ? 12.440 -18.357 -8.039 1.00 87.19 85 ALA A O 1
ATOM 643 N N . ALA A 1 86 ? 13.291 -16.291 -8.325 1.00 77.88 86 ALA A N 1
ATOM 644 C CA . ALA A 1 86 ? 12.799 -16.077 -9.683 1.00 77.88 86 ALA A CA 1
ATOM 645 C C . ALA A 1 86 ? 13.807 -16.488 -10.778 1.00 77.88 86 ALA A C 1
ATOM 647 O O . ALA A 1 86 ? 13.407 -16.562 -11.943 1.00 77.88 86 ALA A O 1
ATOM 648 N N . ASP A 1 87 ? 15.067 -16.750 -10.403 1.00 63.09 87 ASP A N 1
ATOM 649 C CA . ASP A 1 87 ? 16.155 -17.278 -11.248 1.00 63.09 87 ASP A CA 1
ATOM 650 C C . ASP A 1 87 ? 16.169 -18.822 -11.281 1.00 63.09 87 ASP A C 1
ATOM 652 O O . ASP A 1 87 ? 16.467 -19.388 -12.362 1.00 63.09 87 ASP A O 1
#

Secondary structure (DSSP, 8-state):
-------PPPHHHHHHHHHHHHHHTTT-HHHHHHHHHHHHH-SS---HHHHHHHHHHHHHHHS-GGGHHHHHHHHHHHHHHHHHHH-

pLDDT: mean 80.19, std 12.16, range [35.88, 95.06]